Protein AF-A0A661EXW6-F1 (afdb_monomer_lite)

Sequence (65 aa):
MRQDAGDLKDDRRQKTNLNKLQKKLRRNMGQAIADFEMIEEGDKVMVCLSGGKDSFTMLDILMNL

pLDDT: mean 89.68, std 10.62, range [53.91, 97.38]

Structure (mmCIF, N/CA/C/O backbone):
data_AF-A0A661EXW6-F1
#
_entry.id   AF-A0A661EXW6-F1
#
loop_
_atom_site.group_PDB
_atom_site.id
_atom_site.type_symbol
_atom_site.label_atom_id
_atom_site.label_alt_id
_atom_site.label_comp_id
_atom_site.label_asym_id
_atom_site.label_entity_id
_atom_site.label_seq_id
_atom_site.pdbx_PDB_ins_code
_atom_site.Cartn_x
_atom_site.Cartn_y
_atom_site.Cartn_z
_atom_site.occupancy
_atom_site.B_iso_or_equiv
_atom_site.auth_seq_id
_atom_site.auth_comp_id
_atom_site.auth_asym_id
_atom_site.auth_atom_id
_atom_site.pdbx_PDB_model_num
ATOM 1 N N . MET A 1 1 ? -4.934 -4.221 42.344 1.00 53.91 1 MET A N 1
ATOM 2 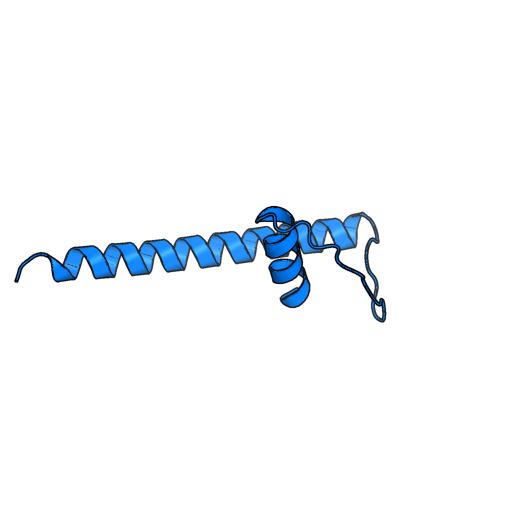C CA . MET A 1 1 ? -6.080 -4.421 41.425 1.00 53.91 1 MET A CA 1
ATOM 3 C C . MET A 1 1 ? -6.686 -3.116 40.867 1.00 53.91 1 MET A C 1
ATOM 5 O O . MET A 1 1 ? -7.848 -3.110 40.502 1.00 53.91 1 MET A O 1
ATOM 9 N N . ARG A 1 2 ? -5.951 -1.992 40.752 1.00 55.94 2 ARG A N 1
ATOM 10 C CA . ARG A 1 2 ? -6.487 -0.735 40.161 1.00 55.94 2 ARG A CA 1
ATOM 11 C C . ARG A 1 2 ? -5.845 -0.335 38.817 1.00 55.94 2 ARG A C 1
ATOM 13 O O . ARG A 1 2 ? -6.195 0.716 38.297 1.00 55.94 2 ARG A O 1
ATOM 20 N N . GLN A 1 3 ? -4.936 -1.140 38.258 1.00 59.97 3 GLN A N 1
ATOM 21 C CA . GLN A 1 3 ? -4.193 -0.801 37.029 1.00 59.97 3 GLN A CA 1
ATOM 22 C C . GLN A 1 3 ? -4.844 -1.333 35.732 1.00 59.97 3 GLN A C 1
ATOM 24 O O . GLN A 1 3 ? -4.648 -0.741 34.677 1.00 59.97 3 GLN A O 1
ATOM 29 N N . ASP A 1 4 ? -5.713 -2.345 35.804 1.00 61.03 4 ASP A N 1
ATOM 30 C CA . ASP A 1 4 ? -6.175 -3.094 34.618 1.00 61.03 4 ASP A CA 1
ATOM 31 C C . ASP A 1 4 ? -7.162 -2.320 33.714 1.00 61.03 4 ASP A C 1
ATOM 33 O O . ASP A 1 4 ? -7.241 -2.543 32.509 1.00 61.03 4 ASP A O 1
ATOM 37 N N . ALA A 1 5 ? -7.918 -1.365 34.268 1.00 62.81 5 ALA A N 1
ATOM 38 C CA . ALA A 1 5 ? -8.938 -0.621 33.516 1.00 62.81 5 ALA A CA 1
ATOM 39 C C . ALA A 1 5 ? -8.379 0.531 32.655 1.00 62.81 5 ALA A C 1
ATOM 41 O O . ALA A 1 5 ? -9.076 1.012 31.756 1.00 62.81 5 ALA A O 1
ATOM 42 N N . GLY A 1 6 ? -7.163 1.006 32.949 1.00 64.88 6 GLY A N 1
ATOM 43 C CA . GLY A 1 6 ? -6.475 2.021 32.143 1.00 64.88 6 GLY A CA 1
ATOM 44 C C . GLY A 1 6 ? -5.921 1.428 30.848 1.00 64.88 6 GLY A C 1
ATOM 45 O O . GLY A 1 6 ? -6.169 1.967 29.772 1.00 64.88 6 GLY A O 1
ATOM 46 N N . ASP A 1 7 ? -5.300 0.256 30.960 1.00 73.50 7 ASP A N 1
ATOM 47 C CA . ASP A 1 7 ? -4.628 -0.454 29.866 1.00 73.50 7 ASP A CA 1
ATOM 48 C C . ASP A 1 7 ? -5.611 -0.850 28.745 1.00 73.50 7 ASP A C 1
ATOM 50 O O . ASP A 1 7 ? -5.422 -0.549 27.567 1.00 73.50 7 ASP A O 1
ATOM 54 N N . LEU A 1 8 ? -6.786 -1.368 29.127 1.00 75.75 8 LEU A N 1
ATOM 55 C CA . LEU A 1 8 ? -7.876 -1.713 28.200 1.00 75.75 8 LEU A CA 1
ATOM 56 C C . LEU A 1 8 ? -8.409 -0.515 27.391 1.00 75.75 8 LEU A C 1
ATOM 58 O O . LEU A 1 8 ? -8.886 -0.676 26.259 1.00 75.75 8 LEU A O 1
ATOM 62 N N . LYS A 1 9 ? -8.401 0.692 27.974 1.00 78.00 9 LYS A N 1
ATOM 63 C CA . LYS A 1 9 ? -8.864 1.909 27.289 1.00 78.00 9 LYS A CA 1
ATOM 64 C C . LYS A 1 9 ? -7.829 2.397 26.282 1.00 78.00 9 LYS A C 1
ATOM 66 O O . LYS A 1 9 ? -8.220 2.796 25.179 1.00 78.00 9 LYS A O 1
ATOM 71 N N . ASP A 1 10 ? -6.551 2.328 26.635 1.00 82.50 10 ASP A N 1
ATOM 72 C CA . ASP A 1 10 ? -5.458 2.702 25.743 1.00 82.50 10 ASP A CA 1
ATOM 73 C C . ASP A 1 10 ? -5.353 1.737 24.559 1.00 82.50 10 ASP A C 1
ATOM 75 O O . ASP A 1 10 ? -5.325 2.199 23.417 1.00 82.50 10 ASP A O 1
ATOM 79 N N . ASP A 1 11 ? -5.485 0.429 24.781 1.00 89.62 11 ASP A N 1
ATOM 80 C CA . ASP A 1 11 ? -5.552 -0.581 23.717 1.00 89.62 11 ASP A CA 1
ATOM 81 C C . ASP A 1 11 ? -6.673 -0.310 22.711 1.00 89.62 11 ASP A C 1
ATOM 83 O O . ASP A 1 11 ? -6.487 -0.361 21.489 1.00 89.62 11 ASP A O 1
ATOM 87 N N . ARG A 1 12 ? -7.876 0.005 23.205 1.00 90.44 12 ARG A N 1
ATOM 88 C CA . ARG A 1 12 ? -9.021 0.304 22.335 1.00 90.44 12 ARG A CA 1
ATOM 89 C C . ARG A 1 12 ? -8.771 1.567 21.511 1.00 90.44 12 ARG A C 1
ATOM 91 O O . ARG A 1 12 ? -9.126 1.614 20.327 1.00 90.44 12 ARG A O 1
ATOM 98 N N . ARG A 1 13 ? -8.162 2.589 22.116 1.00 91.06 13 ARG A N 1
ATOM 99 C CA . ARG A 1 13 ? -7.812 3.839 21.434 1.00 91.06 13 ARG A CA 1
ATOM 100 C C . ARG A 1 13 ? -6.731 3.608 20.379 1.00 91.06 13 ARG A C 1
ATOM 102 O O . ARG A 1 13 ? -6.886 4.096 19.260 1.00 91.06 13 ARG A O 1
ATOM 109 N N . GLN A 1 14 ? -5.697 2.831 20.696 1.00 92.25 14 GLN A N 1
ATOM 110 C CA . GLN A 1 14 ? -4.634 2.456 19.765 1.00 92.25 14 GLN A CA 1
ATOM 111 C C . GLN A 1 14 ? -5.190 1.683 18.567 1.00 92.25 14 GLN A C 1
ATOM 113 O O . GLN A 1 14 ? -4.969 2.101 17.433 1.00 92.25 14 GLN A O 1
ATOM 118 N N . LYS A 1 15 ? -6.013 0.650 18.796 1.00 93.06 15 LYS A N 1
ATOM 119 C CA . LYS A 1 15 ? -6.692 -0.101 17.720 1.00 93.06 15 LYS A CA 1
ATOM 120 C C . LYS A 1 15 ? -7.539 0.806 16.830 1.00 93.06 15 LYS A C 1
ATOM 122 O O . LYS A 1 15 ? -7.474 0.729 15.608 1.00 93.06 15 LYS A O 1
ATOM 127 N N . THR A 1 16 ? -8.307 1.714 17.432 1.00 94.94 16 THR A N 1
ATOM 128 C CA . THR A 1 16 ? -9.140 2.659 16.673 1.00 94.94 16 THR A CA 1
ATOM 129 C C . THR A 1 16 ? -8.289 3.590 15.807 1.00 94.94 16 THR A C 1
ATOM 131 O O . THR A 1 16 ? -8.630 3.846 14.653 1.00 94.94 16 THR A O 1
ATOM 134 N N . ASN A 1 17 ? -7.182 4.102 16.347 1.00 95.31 17 ASN A N 1
ATOM 135 C CA . ASN A 1 17 ? -6.260 4.963 15.611 1.00 95.31 17 ASN A CA 1
ATOM 136 C C . ASN A 1 17 ? -5.554 4.205 14.484 1.00 95.31 17 ASN A C 1
ATOM 138 O O . ASN A 1 17 ? -5.445 4.741 13.383 1.00 95.31 17 ASN A O 1
ATOM 142 N N . LEU A 1 18 ? -5.146 2.959 14.734 1.00 93.56 18 LEU A N 1
ATOM 143 C CA . LEU A 1 18 ? -4.536 2.089 13.735 1.00 93.56 18 LEU A CA 1
ATOM 144 C C . LEU A 1 18 ? -5.496 1.836 12.569 1.00 93.56 18 LEU A C 1
ATOM 146 O O . LEU A 1 18 ? -5.137 2.086 11.423 1.00 93.56 18 LEU A O 1
ATOM 150 N N . ASN A 1 19 ? -6.750 1.476 12.854 1.00 94.00 19 ASN A N 1
ATOM 151 C CA . ASN A 1 19 ? -7.769 1.259 11.823 1.00 94.00 19 ASN A CA 1
ATOM 152 C C . ASN A 1 19 ? -8.041 2.534 11.009 1.00 94.00 19 ASN A C 1
ATOM 154 O O . ASN A 1 19 ? -8.203 2.489 9.788 1.00 94.00 19 ASN A O 1
ATOM 158 N N . LYS A 1 20 ? -8.076 3.701 11.670 1.00 95.88 20 LYS A N 1
ATOM 159 C CA . LYS A 1 20 ? -8.215 4.998 10.986 1.00 95.88 20 LYS A CA 1
ATOM 160 C C . LYS A 1 20 ? -7.024 5.280 10.072 1.00 95.88 20 LYS A C 1
ATOM 162 O O . LYS A 1 20 ? -7.226 5.747 8.952 1.00 95.88 20 LYS A O 1
ATOM 167 N N . LEU A 1 21 ? -5.808 4.999 10.538 1.00 94.81 21 LEU A N 1
ATOM 168 C CA . LEU A 1 21 ? -4.586 5.173 9.761 1.00 94.81 21 LEU A CA 1
ATOM 169 C C . LEU A 1 21 ? -4.567 4.236 8.549 1.00 94.81 21 LEU A C 1
ATOM 171 O O . LEU A 1 21 ? -4.403 4.721 7.434 1.00 94.81 21 LEU A O 1
ATOM 175 N N . GLN A 1 22 ? -4.829 2.941 8.739 1.00 93.56 22 GLN A N 1
ATOM 176 C CA . GLN A 1 22 ? -4.920 1.956 7.656 1.00 93.56 22 GLN A CA 1
ATOM 177 C C . GLN A 1 22 ? -5.956 2.370 6.607 1.00 93.56 22 GLN A C 1
ATOM 179 O O . GLN A 1 22 ? -5.656 2.405 5.415 1.00 93.56 22 GLN A O 1
ATOM 184 N N . LYS A 1 23 ? -7.157 2.781 7.039 1.00 95.19 23 LYS A N 1
ATOM 185 C CA . LYS A 1 23 ? -8.201 3.272 6.128 1.00 95.19 23 LYS A CA 1
ATOM 186 C C . LYS A 1 23 ? -7.736 4.489 5.324 1.00 95.19 23 LYS A C 1
ATOM 188 O O . LYS A 1 23 ? -8.014 4.571 4.130 1.00 95.19 23 LYS A O 1
ATOM 193 N N . LYS A 1 24 ? -7.038 5.434 5.963 1.00 95.94 24 LYS A N 1
ATOM 194 C CA . LYS A 1 24 ? -6.504 6.630 5.294 1.00 95.94 24 LYS A CA 1
ATOM 195 C C . LYS A 1 24 ? -5.415 6.270 4.280 1.00 95.94 24 LYS A C 1
ATOM 197 O O . LYS A 1 24 ? -5.450 6.786 3.168 1.00 95.94 24 LYS A O 1
ATOM 202 N N . LEU A 1 25 ? -4.480 5.398 4.654 1.00 95.81 25 LEU A N 1
ATOM 203 C CA . LEU A 1 25 ? -3.379 4.966 3.794 1.00 95.81 25 LEU A CA 1
ATOM 204 C C . LEU A 1 25 ? -3.887 4.218 2.560 1.00 95.81 25 LEU A C 1
ATOM 206 O O . LEU A 1 25 ? -3.531 4.602 1.452 1.00 95.81 25 LEU A O 1
ATOM 210 N N . ARG A 1 26 ? -4.797 3.249 2.737 1.00 95.38 26 ARG A N 1
ATOM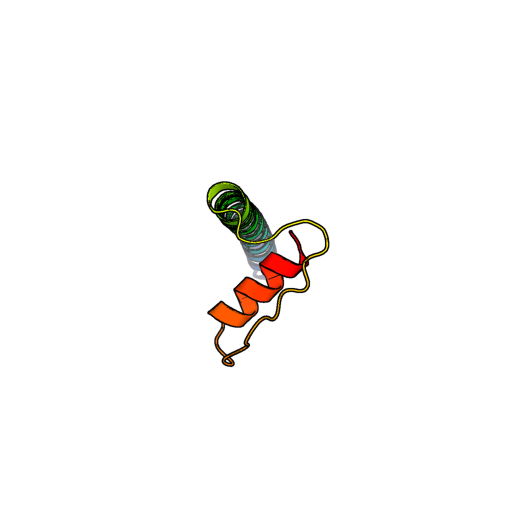 211 C CA . ARG A 1 26 ? -5.455 2.549 1.620 1.00 95.38 26 ARG A CA 1
ATOM 212 C C . ARG A 1 26 ? -6.139 3.515 0.663 1.00 95.38 26 ARG A C 1
ATOM 214 O O . ARG A 1 26 ? -5.934 3.427 -0.539 1.00 95.38 26 ARG A O 1
ATOM 221 N N . ARG A 1 27 ? -6.908 4.476 1.192 1.00 95.88 27 ARG A N 1
ATOM 222 C CA . ARG A 1 27 ? -7.584 5.481 0.359 1.00 95.88 27 ARG A CA 1
ATOM 223 C C . ARG A 1 27 ? -6.587 6.307 -0.451 1.00 95.88 27 ARG A C 1
ATOM 225 O O . ARG A 1 27 ? -6.791 6.499 -1.638 1.00 95.88 27 ARG A O 1
ATOM 232 N N . ASN A 1 28 ? -5.534 6.805 0.191 1.00 96.25 28 ASN A N 1
ATOM 233 C CA . ASN A 1 28 ? -4.539 7.636 -0.480 1.00 96.25 28 ASN A CA 1
ATOM 234 C C . ASN A 1 28 ? -3.753 6.846 -1.535 1.00 96.25 28 ASN A C 1
ATOM 236 O O . ASN A 1 28 ? -3.466 7.383 -2.597 1.00 96.25 28 ASN A O 1
ATOM 240 N N . MET A 1 29 ? -3.427 5.583 -1.254 1.00 95.19 29 MET A N 1
ATOM 241 C CA . MET A 1 29 ? -2.726 4.723 -2.203 1.00 95.19 29 MET A CA 1
ATOM 242 C C . MET A 1 29 ? -3.613 4.349 -3.392 1.00 95.19 29 MET A C 1
ATOM 244 O O . MET A 1 29 ? -3.174 4.488 -4.525 1.00 95.19 29 MET A O 1
ATOM 248 N N . GLY A 1 30 ? -4.868 3.956 -3.151 1.00 94.50 30 GLY A N 1
ATOM 249 C CA . GLY A 1 30 ? -5.832 3.687 -4.220 1.00 94.50 30 GLY A CA 1
ATOM 250 C C . GLY A 1 30 ? -6.088 4.915 -5.096 1.00 94.50 30 GLY A C 1
ATOM 251 O O . GLY A 1 30 ? -6.134 4.791 -6.313 1.00 94.50 30 GLY A O 1
ATOM 252 N N . GLN A 1 31 ? -6.164 6.109 -4.494 1.00 96.12 31 GLN A N 1
ATOM 253 C CA . GLN A 1 31 ? -6.258 7.364 -5.243 1.00 96.12 31 GLN A CA 1
ATOM 254 C C . GLN A 1 31 ? -5.027 7.579 -6.129 1.00 96.12 31 GLN A C 1
ATOM 256 O O . GLN A 1 31 ? -5.184 7.885 -7.298 1.00 96.12 31 GLN A O 1
ATOM 261 N N . ALA A 1 32 ? -3.815 7.371 -5.605 1.00 96.06 32 ALA A N 1
ATOM 262 C CA . ALA A 1 32 ? -2.599 7.505 -6.404 1.00 96.06 32 ALA A CA 1
ATOM 263 C C . ALA A 1 32 ? -2.539 6.481 -7.551 1.00 96.06 32 ALA A C 1
ATOM 265 O O . ALA A 1 32 ? -2.146 6.830 -8.657 1.00 96.06 32 ALA A O 1
ATOM 266 N N . ILE A 1 33 ? -2.957 5.235 -7.317 1.00 95.25 33 ILE A N 1
ATOM 267 C CA . ILE A 1 33 ? -3.025 4.219 -8.376 1.00 95.25 33 ILE A CA 1
ATOM 268 C C . ILE A 1 33 ? -3.985 4.663 -9.485 1.00 95.25 33 ILE A C 1
ATOM 270 O O . ILE A 1 33 ? -3.626 4.558 -10.652 1.00 95.25 33 ILE A O 1
ATOM 274 N N . ALA A 1 34 ? -5.159 5.191 -9.122 1.00 94.06 34 ALA A N 1
ATOM 275 C CA . ALA A 1 34 ? -6.159 5.661 -10.078 1.00 94.06 34 ALA A CA 1
ATOM 276 C C . ALA A 1 34 ? -5.735 6.947 -10.811 1.00 94.06 34 ALA A C 1
ATOM 278 O O . ALA A 1 34 ? -5.926 7.048 -12.016 1.00 94.06 34 ALA A O 1
ATOM 279 N N . ASP A 1 35 ? -5.145 7.913 -10.103 1.00 97.38 35 ASP A N 1
ATOM 280 C CA . ASP A 1 35 ? -4.735 9.210 -10.664 1.00 97.38 35 ASP A CA 1
ATOM 281 C C . ASP A 1 35 ? -3.580 9.085 -11.664 1.00 97.38 35 ASP A C 1
ATOM 283 O O . ASP A 1 35 ? -3.438 9.924 -12.553 1.00 97.38 35 ASP A O 1
ATOM 287 N N . PHE A 1 36 ? -2.732 8.069 -11.491 1.00 96.31 36 PHE A N 1
ATOM 288 C CA . PHE A 1 36 ? -1.525 7.862 -12.292 1.00 96.31 36 PHE A CA 1
ATOM 289 C C . PHE A 1 36 ? -1.553 6.573 -13.118 1.00 96.31 36 PHE A C 1
ATOM 291 O O . PHE A 1 36 ? -0.514 6.211 -13.664 1.00 96.31 36 PHE A O 1
ATOM 298 N N . GLU A 1 37 ? -2.695 5.878 -13.178 1.00 94.00 37 GLU A N 1
ATOM 299 C CA . GLU A 1 37 ? -2.879 4.641 -13.955 1.00 94.00 37 GLU A CA 1
ATOM 300 C C . GLU A 1 37 ? -1.755 3.614 -13.687 1.00 94.00 37 GLU A C 1
ATOM 302 O O . GLU A 1 37 ? -1.181 3.019 -14.594 1.00 94.00 37 GLU A O 1
ATOM 307 N N . MET A 1 38 ? -1.371 3.448 -12.411 1.00 92.62 38 MET A N 1
ATOM 308 C CA . MET A 1 38 ? -0.184 2.652 -12.050 1.00 92.62 38 MET A CA 1
ATOM 309 C C . MET A 1 38 ? -0.409 1.137 -12.123 1.00 92.62 38 MET A C 1
ATOM 311 O O . MET A 1 38 ? 0.557 0.396 -12.298 1.00 92.62 38 MET A O 1
ATOM 315 N N . ILE A 1 39 ? -1.636 0.682 -11.850 1.00 94.00 39 ILE A N 1
ATOM 316 C CA . ILE A 1 39 ? -2.020 -0.732 -11.747 1.00 94.00 39 ILE A CA 1
ATOM 317 C C . ILE A 1 39 ? -3.445 -0.874 -12.285 1.00 94.00 39 ILE A C 1
ATOM 319 O O . ILE A 1 39 ? -4.337 -0.141 -11.850 1.00 94.00 39 ILE A O 1
ATOM 323 N N . GLU A 1 40 ? -3.659 -1.850 -13.161 1.00 92.31 40 GLU A N 1
ATOM 324 C CA . GLU A 1 40 ? -4.947 -2.171 -13.775 1.00 92.31 40 GLU A CA 1
ATOM 325 C C . GLU A 1 40 ? -5.436 -3.587 -13.419 1.00 92.31 40 GLU A C 1
ATOM 327 O O . GLU A 1 40 ? -4.739 -4.407 -12.811 1.00 92.31 40 GLU A O 1
ATOM 332 N N . GLU A 1 41 ? -6.687 -3.889 -13.773 1.00 91.31 41 GLU A N 1
ATOM 333 C CA . GLU A 1 41 ? -7.256 -5.216 -13.552 1.00 91.31 41 GLU A CA 1
ATOM 334 C C . GLU A 1 41 ? -6.519 -6.274 -14.387 1.00 91.31 41 GLU A C 1
ATOM 336 O O . GLU A 1 41 ? -6.392 -6.166 -15.604 1.00 91.31 41 GLU A O 1
ATOM 341 N N . GLY A 1 42 ? -6.062 -7.336 -13.721 1.00 92.12 42 GLY A N 1
ATOM 342 C CA . GLY A 1 42 ? -5.300 -8.416 -14.351 1.00 92.12 42 GLY A CA 1
ATOM 343 C C . GLY A 1 42 ? -3.781 -8.244 -14.275 1.00 92.12 42 GLY A C 1
ATOM 344 O O . GLY A 1 42 ? -3.057 -9.186 -14.620 1.00 92.12 42 GLY A O 1
ATOM 345 N N . ASP A 1 43 ? -3.289 -7.113 -13.760 1.00 94.56 43 ASP A N 1
ATOM 346 C CA . ASP A 1 43 ? -1.858 -6.887 -13.591 1.00 94.56 43 ASP A CA 1
ATOM 347 C C . ASP A 1 43 ? -1.221 -7.826 -12.565 1.00 94.56 43 ASP A C 1
ATOM 349 O O . ASP A 1 43 ? -1.735 -8.089 -11.474 1.00 94.56 43 ASP A O 1
ATOM 353 N N . LYS A 1 44 ? -0.018 -8.299 -12.904 1.00 93.38 44 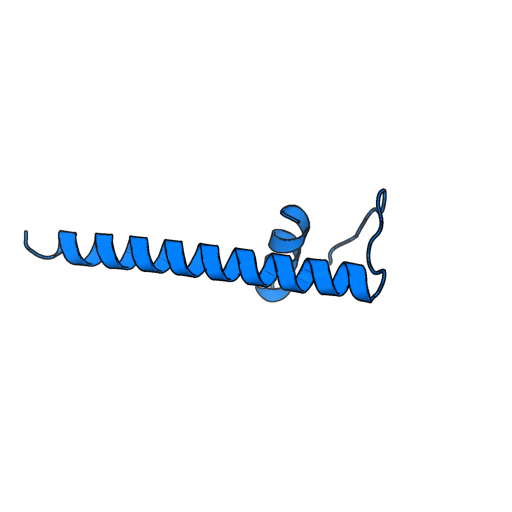LYS A N 1
ATOM 354 C CA . LYS A 1 44 ? 0.857 -9.033 -11.987 1.00 93.38 44 LYS A CA 1
ATOM 355 C C . LYS A 1 44 ? 1.953 -8.103 -11.490 1.00 93.38 44 LYS A C 1
ATOM 357 O O . LYS A 1 44 ? 2.965 -7.908 -12.157 1.00 93.38 44 LYS A O 1
ATOM 362 N N . VAL A 1 45 ? 1.755 -7.555 -10.297 1.00 92.38 45 VAL A N 1
ATOM 363 C CA . VAL A 1 45 ? 2.663 -6.574 -9.694 1.00 92.38 45 VAL A CA 1
ATOM 364 C C . VAL A 1 45 ? 3.742 -7.272 -8.860 1.00 92.38 45 VAL A C 1
ATOM 366 O O . VAL A 1 45 ? 3.442 -8.010 -7.922 1.00 92.38 45 VAL A O 1
ATOM 369 N N . MET A 1 46 ? 5.015 -7.024 -9.180 1.00 93.50 46 MET A N 1
ATOM 370 C CA . MET A 1 46 ? 6.154 -7.472 -8.371 1.00 93.50 46 MET A CA 1
ATOM 371 C C . MET A 1 46 ? 6.485 -6.424 -7.306 1.00 93.50 46 MET A C 1
ATOM 373 O O . MET A 1 46 ? 6.729 -5.263 -7.626 1.00 93.50 46 MET A O 1
ATOM 377 N N . VAL A 1 47 ? 6.566 -6.846 -6.044 1.00 92.75 47 VAL A N 1
ATOM 378 C CA . VAL A 1 47 ? 6.934 -5.966 -4.929 1.00 92.75 47 VAL A CA 1
ATOM 379 C C . VAL A 1 47 ? 8.308 -6.357 -4.391 1.00 92.75 47 VAL A C 1
ATOM 381 O O . VAL A 1 47 ? 8.497 -7.458 -3.878 1.00 92.75 47 VAL A O 1
ATOM 384 N N . CYS A 1 48 ? 9.274 -5.442 -4.486 1.00 94.00 48 CYS A N 1
ATOM 385 C CA . CYS A 1 48 ? 10.620 -5.645 -3.955 1.00 94.00 48 CYS A CA 1
ATOM 386 C C . CYS A 1 48 ? 10.679 -5.286 -2.465 1.00 94.00 48 CYS A C 1
ATOM 388 O O . CYS A 1 48 ? 10.513 -4.125 -2.081 1.00 94.00 48 CYS A O 1
ATOM 390 N N . LEU A 1 49 ? 10.961 -6.279 -1.623 1.00 95.75 49 LEU A N 1
ATOM 391 C CA . LEU A 1 49 ? 11.100 -6.099 -0.180 1.00 95.75 49 LEU A CA 1
ATOM 392 C C . LEU A 1 49 ? 12.564 -5.868 0.193 1.00 95.75 49 LEU A C 1
ATOM 394 O O . LEU A 1 49 ? 13.404 -6.751 0.063 1.00 95.75 49 LEU A O 1
ATOM 398 N N . SER A 1 50 ? 12.855 -4.676 0.707 1.00 95.12 50 SER A N 1
ATOM 399 C CA . SER A 1 50 ? 14.198 -4.283 1.155 1.00 95.12 50 SER A CA 1
ATOM 400 C C . SER A 1 50 ? 14.529 -4.708 2.592 1.00 95.12 50 SER A C 1
ATOM 402 O O . SER A 1 50 ? 15.622 -4.432 3.075 1.00 95.12 50 SER A O 1
ATOM 404 N N . GLY A 1 51 ? 13.575 -5.314 3.308 1.00 94.00 51 GLY A N 1
ATOM 405 C CA . GLY A 1 51 ? 13.655 -5.549 4.757 1.00 94.00 51 GLY A CA 1
ATOM 406 C C . GLY A 1 51 ? 13.279 -4.326 5.607 1.00 94.00 51 GLY A C 1
ATOM 407 O O . GLY A 1 51 ? 13.263 -4.403 6.833 1.00 94.00 51 GLY A O 1
ATOM 408 N N . GLY A 1 52 ? 12.952 -3.197 4.972 1.00 95.94 52 GLY A N 1
ATOM 409 C CA . GLY A 1 52 ? 12.457 -2.001 5.645 1.00 95.94 52 GLY A CA 1
ATOM 410 C C . GLY A 1 52 ? 10.958 -2.064 5.947 1.00 95.94 52 GLY A C 1
ATOM 411 O O . GLY A 1 52 ? 10.180 -2.700 5.237 1.00 95.94 52 GLY A O 1
ATOM 412 N N . LYS A 1 53 ? 10.531 -1.319 6.972 1.00 95.25 53 LYS A N 1
ATOM 413 C CA . LYS A 1 53 ? 9.108 -1.190 7.328 1.00 95.25 53 LYS A CA 1
ATOM 414 C C . LYS A 1 53 ? 8.264 -0.609 6.191 1.00 95.25 53 LYS A C 1
ATOM 416 O O . LYS A 1 53 ? 7.094 -0.948 6.071 1.00 95.25 53 LYS A O 1
ATOM 421 N N . ASP A 1 54 ? 8.847 0.255 5.364 1.00 94.06 54 ASP A N 1
ATOM 422 C CA . ASP A 1 54 ? 8.109 1.004 4.349 1.00 94.06 54 ASP A CA 1
ATOM 423 C C . ASP A 1 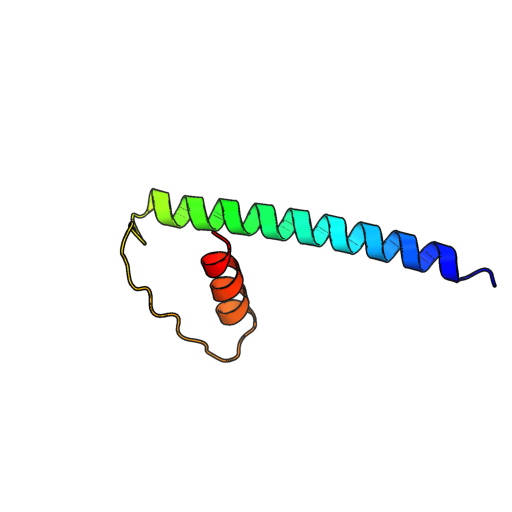54 ? 7.710 0.094 3.175 1.00 94.06 54 ASP A C 1
ATOM 425 O O . ASP A 1 54 ? 6.543 0.068 2.788 1.00 94.06 54 ASP A O 1
ATOM 429 N N . SER A 1 55 ? 8.634 -0.744 2.687 1.00 94.38 55 SER A N 1
ATOM 430 C CA . SER A 1 55 ? 8.343 -1.730 1.636 1.00 94.38 55 SER A CA 1
ATOM 431 C C . SER A 1 55 ? 7.388 -2.826 2.120 1.00 94.38 55 SER A C 1
ATOM 433 O O . SER A 1 55 ? 6.507 -3.241 1.370 1.00 94.38 55 SER A O 1
ATOM 435 N N . PHE A 1 56 ? 7.485 -3.232 3.391 1.00 94.56 56 PHE A N 1
ATOM 436 C CA . PHE A 1 56 ? 6.538 -4.175 3.993 1.00 94.56 56 PHE A CA 1
ATOM 437 C C . PHE A 1 56 ? 5.135 -3.574 4.172 1.00 94.56 56 PHE A C 1
ATOM 439 O O . PHE A 1 56 ? 4.140 -4.201 3.825 1.00 94.56 56 PHE A O 1
ATOM 446 N N . THR A 1 57 ? 5.047 -2.337 4.669 1.00 93.75 57 THR A N 1
ATOM 447 C CA . THR A 1 57 ? 3.762 -1.644 4.863 1.00 93.75 57 THR A CA 1
ATOM 448 C C . THR A 1 57 ? 3.064 -1.405 3.527 1.00 93.75 57 THR A C 1
ATOM 450 O O . THR A 1 57 ? 1.853 -1.567 3.426 1.00 93.75 57 THR A O 1
ATOM 453 N N . MET A 1 58 ? 3.814 -1.049 2.482 1.00 93.62 58 MET A N 1
ATOM 454 C CA . MET A 1 58 ? 3.261 -0.884 1.139 1.00 93.62 58 MET A CA 1
ATOM 455 C C . MET A 1 58 ? 2.670 -2.193 0.601 1.00 93.62 58 MET A C 1
ATOM 457 O O . MET A 1 58 ? 1.569 -2.175 0.058 1.00 93.62 58 MET A O 1
ATOM 461 N N . LEU A 1 59 ? 3.363 -3.322 0.795 1.00 95.06 59 LEU A N 1
ATOM 462 C CA . LEU A 1 59 ? 2.841 -4.643 0.437 1.00 95.06 59 LEU A CA 1
ATOM 463 C C . LEU A 1 59 ? 1.534 -4.952 1.179 1.00 95.06 59 LEU A C 1
ATOM 465 O O . LEU A 1 59 ? 0.569 -5.376 0.552 1.00 95.06 59 LEU A O 1
ATOM 469 N N . ASP A 1 60 ? 1.492 -4.712 2.491 1.00 93.69 60 ASP A N 1
ATOM 470 C CA . ASP A 1 60 ? 0.285 -4.924 3.299 1.00 93.69 60 ASP A CA 1
ATOM 471 C C . ASP A 1 60 ? -0.894 -4.081 2.792 1.00 93.69 60 ASP A C 1
ATOM 473 O O . ASP A 1 60 ? -2.009 -4.580 2.660 1.00 93.69 60 ASP A O 1
ATOM 477 N N . ILE A 1 61 ? -0.653 -2.817 2.433 1.00 94.06 61 ILE A N 1
ATOM 478 C CA . ILE A 1 61 ? -1.696 -1.952 1.870 1.00 94.06 61 ILE A CA 1
ATOM 479 C C . ILE A 1 61 ? -2.192 -2.508 0.533 1.00 94.06 61 ILE A C 1
ATOM 481 O O . ILE A 1 61 ? -3.403 -2.641 0.374 1.00 94.06 61 ILE A O 1
ATOM 485 N N . LEU A 1 62 ? -1.284 -2.852 -0.389 1.00 93.38 62 LEU A N 1
ATOM 486 C CA . LEU A 1 62 ? -1.615 -3.380 -1.720 1.00 93.38 62 LEU A CA 1
ATOM 487 C C . LEU A 1 62 ? -2.438 -4.670 -1.648 1.00 93.38 62 LEU A C 1
ATOM 489 O O . LEU A 1 62 ? -3.408 -4.816 -2.381 1.00 93.38 62 LEU A O 1
ATOM 493 N N . MET A 1 63 ? -2.086 -5.579 -0.737 1.00 91.69 63 MET A N 1
ATOM 494 C CA . MET A 1 63 ? -2.800 -6.846 -0.533 1.00 91.69 63 MET A CA 1
ATOM 495 C C . MET A 1 63 ? -4.225 -6.661 -0.003 1.00 91.69 63 MET A C 1
ATOM 497 O O . MET A 1 63 ? -5.054 -7.557 -0.134 1.00 91.69 63 MET A O 1
ATOM 501 N N . ASN A 1 64 ? -4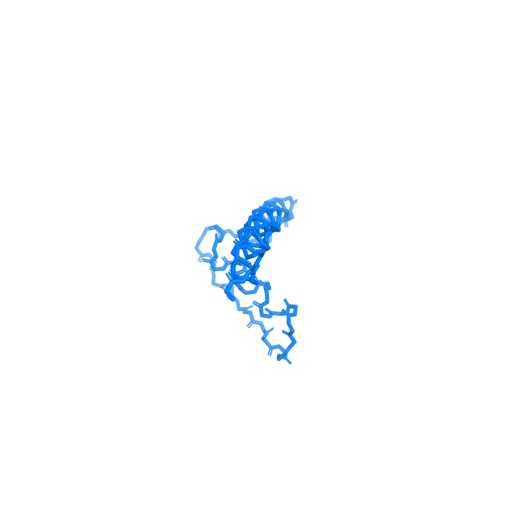.502 -5.514 0.615 1.00 88.81 64 ASN A N 1
ATOM 502 C CA . ASN A 1 64 ? -5.795 -5.198 1.203 1.00 88.81 64 ASN A CA 1
ATOM 503 C C . ASN A 1 64 ? -6.580 -4.155 0.393 1.00 88.81 64 ASN A C 1
ATOM 505 O O . ASN A 1 64 ? -7.582 -3.664 0.920 1.00 88.81 64 ASN A O 1
ATOM 509 N N . LEU A 1 65 ? -6.128 -3.731 -0.797 1.00 83.31 65 LEU A N 1
ATOM 510 C CA . LEU A 1 65 ? -6.800 -2.687 -1.590 1.00 83.31 65 L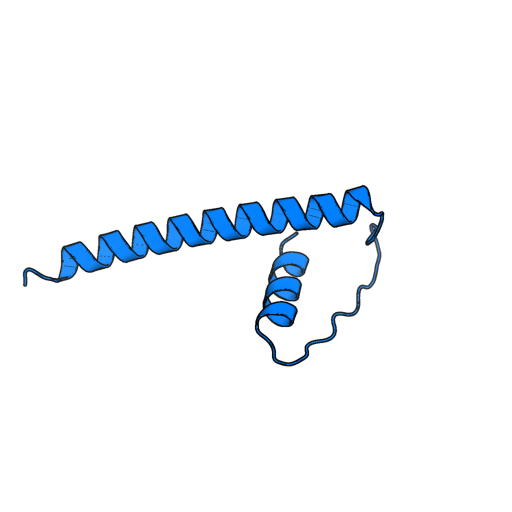EU A CA 1
ATOM 511 C C . LEU A 1 65 ? -8.220 -3.073 -2.010 1.00 83.31 65 LEU A C 1
ATOM 513 O O . LEU A 1 65 ? -8.457 -4.239 -2.376 1.00 83.31 65 LEU A O 1
#

Radius of gyration: 16.86 Å; chains: 1; bounding box: 23×18×56 Å

Foldseek 3Di:
DPPPVVVVVVVVVVVVVVVVVLVVVLVVVVCVCVVVVVDDPPDDDDQDDPVDPVSVVVVVSVVVD

Secondary structure (DSSP, 8-state):
--SHHHHHHHHHHHHHHHHHHHHHHHHHHHHHHHHTT---TT--------SSHHHHHHHHHHHT-